Protein AF-A0A0C3MJZ7-F1 (afdb_monomer)

Organism: NCBI:txid1051891

Structure (mmCIF, N/CA/C/O backbone):
data_AF-A0A0C3MJZ7-F1
#
_entry.id   AF-A0A0C3MJZ7-F1
#
loop_
_atom_site.group_PDB
_atom_site.id
_atom_site.type_symbol
_atom_site.label_atom_id
_atom_site.label_alt_id
_atom_site.label_comp_id
_atom_site.label_asym_id
_atom_site.label_entity_id
_atom_site.label_seq_id
_atom_site.pdbx_PDB_ins_code
_atom_site.Cartn_x
_atom_site.Cartn_y
_atom_site.Cartn_z
_atom_site.occupancy
_atom_site.B_iso_or_equiv
_atom_site.auth_seq_id
_atom_site.auth_comp_id
_atom_site.auth_asym_id
_atom_site.auth_atom_id
_atom_site.pdbx_PDB_model_num
ATOM 1 N N . MET A 1 1 ? -32.329 -17.457 19.993 1.00 38.34 1 MET A N 1
ATOM 2 C CA . MET A 1 1 ? -31.206 -17.419 20.949 1.00 38.34 1 MET A CA 1
ATOM 3 C C . MET A 1 1 ? -30.139 -16.560 20.305 1.00 38.34 1 MET A C 1
ATOM 5 O O . MET A 1 1 ? -29.497 -17.024 19.379 1.00 38.34 1 MET A O 1
ATOM 9 N N . ASP A 1 2 ? -30.067 -15.289 20.686 1.00 51.69 2 ASP A N 1
ATOM 10 C CA . ASP A 1 2 ? -29.204 -14.284 20.053 1.00 51.69 2 ASP A CA 1
ATOM 11 C C . ASP A 1 2 ? -28.057 -13.951 21.011 1.00 51.69 2 ASP A C 1
ATOM 13 O O . ASP A 1 2 ? -28.076 -12.951 21.727 1.00 51.69 2 ASP A O 1
ATOM 17 N N . GLN A 1 3 ? -27.117 -14.886 21.142 1.00 52.56 3 GLN A N 1
ATOM 18 C C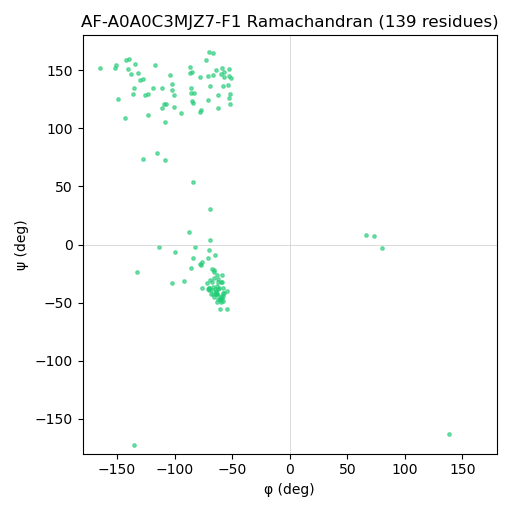A . GLN A 1 3 ? -25.953 -14.703 21.997 1.00 52.56 3 GLN A CA 1
ATOM 19 C C . GLN A 1 3 ? -24.748 -14.516 21.092 1.00 52.56 3 GLN A C 1
ATOM 21 O O . GLN A 1 3 ? -24.281 -15.461 20.463 1.00 52.56 3 GLN A O 1
ATOM 26 N N . ARG A 1 4 ? -24.284 -13.267 20.995 1.00 60.81 4 ARG A N 1
ATOM 27 C CA . ARG A 1 4 ? -23.078 -12.914 20.245 1.00 60.81 4 ARG A CA 1
ATOM 28 C C . ARG A 1 4 ? -21.930 -13.814 20.713 1.00 60.81 4 ARG A C 1
ATOM 30 O O . ARG A 1 4 ? -21.573 -13.772 21.887 1.00 60.81 4 ARG A O 1
ATOM 37 N N . SER A 1 5 ? -21.334 -14.578 19.801 1.00 70.38 5 SER A N 1
ATOM 38 C CA . SER A 1 5 ? -20.165 -15.431 20.081 1.00 70.38 5 SER A CA 1
ATOM 39 C C . SER A 1 5 ? -18.879 -14.632 20.349 1.00 70.38 5 SER A C 1
ATOM 41 O O . SER A 1 5 ? -17.847 -15.210 20.681 1.00 70.38 5 SER A O 1
ATOM 43 N N . ASN A 1 6 ? -18.937 -13.303 20.214 1.00 73.88 6 ASN A N 1
ATOM 44 C CA . ASN A 1 6 ? -17.794 -12.403 20.309 1.00 73.88 6 ASN A CA 1
ATOM 45 C C . ASN A 1 6 ? -17.717 -11.716 21.677 1.00 73.88 6 ASN A C 1
ATOM 47 O O . ASN A 1 6 ? -18.665 -11.061 22.117 1.00 73.88 6 ASN A O 1
ATOM 51 N N . GLN A 1 7 ? -16.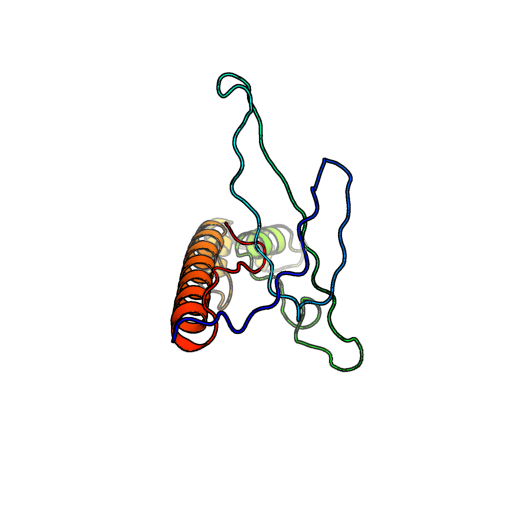543 -11.784 22.309 1.00 82.19 7 GLN A N 1
ATOM 52 C CA . GLN A 1 7 ? -16.209 -10.974 23.479 1.00 82.19 7 GLN A CA 1
ATOM 53 C C . GLN A 1 7 ? -15.679 -9.602 23.038 1.00 82.19 7 GLN A C 1
ATOM 55 O O . GLN A 1 7 ? -14.674 -9.509 22.335 1.00 82.19 7 GLN A O 1
ATOM 60 N N . ILE A 1 8 ? -16.316 -8.522 23.498 1.00 83.19 8 ILE A N 1
ATOM 61 C CA . ILE A 1 8 ? -15.820 -7.160 23.267 1.00 83.19 8 ILE A CA 1
ATOM 62 C C . ILE A 1 8 ? -14.675 -6.882 24.242 1.00 83.19 8 ILE A C 1
ATOM 64 O O . ILE A 1 8 ? -14.886 -6.798 25.450 1.00 83.19 8 ILE A O 1
ATOM 68 N N . VAL A 1 9 ? -13.468 -6.716 23.707 1.00 86.00 9 VAL A N 1
ATOM 69 C CA . VAL A 1 9 ? -12.256 -6.407 24.487 1.00 86.00 9 VAL A CA 1
ATOM 70 C C . VAL A 1 9 ? -12.059 -4.910 24.749 1.00 86.00 9 VAL A C 1
ATOM 72 O O . VAL A 1 9 ? -11.372 -4.550 25.700 1.00 86.00 9 VAL A O 1
ATOM 75 N N . GLY A 1 10 ? -12.683 -4.028 23.961 1.00 88.50 10 GLY A N 1
ATOM 76 C CA . GLY A 1 10 ? -12.679 -2.581 24.194 1.00 88.50 10 GLY A CA 1
ATOM 77 C C . GLY A 1 10 ? -12.497 -1.749 22.926 1.00 88.50 10 GLY A C 1
ATOM 78 O O . GLY A 1 10 ? -12.689 -2.231 21.812 1.00 88.50 10 GLY A O 1
ATOM 79 N N . ALA A 1 11 ? -12.130 -0.480 23.112 1.00 90.50 11 ALA A N 1
ATOM 80 C CA . ALA A 1 11 ? -11.820 0.467 22.045 1.00 90.50 11 ALA A CA 1
ATOM 81 C C . ALA A 1 11 ? -10.618 1.333 22.443 1.00 90.50 11 ALA A C 1
ATOM 83 O O . ALA A 1 11 ? -10.382 1.582 23.624 1.00 90.50 11 ALA A O 1
ATOM 84 N N . THR A 1 12 ? -9.850 1.801 21.460 1.00 90.94 12 THR A N 1
ATOM 85 C CA . THR A 1 12 ? -8.690 2.674 21.685 1.00 90.94 12 THR A CA 1
ATOM 86 C C . THR A 1 12 ? -8.692 3.808 20.661 1.00 90.94 12 THR A C 1
ATOM 88 O O . THR A 1 12 ? -8.812 3.536 19.466 1.00 90.94 12 THR A O 1
ATOM 91 N N . PRO A 1 13 ? -8.551 5.079 21.082 1.00 91.06 13 PRO A N 1
ATOM 92 C CA . PRO A 1 13 ? -8.460 6.191 20.145 1.00 91.06 13 PRO A CA 1
ATOM 93 C C . PRO A 1 13 ? -7.117 6.177 19.400 1.00 91.06 13 PRO A C 1
ATOM 95 O O . PRO A 1 13 ? -6.077 5.866 19.989 1.00 91.06 13 PRO A O 1
ATOM 98 N N . ILE A 1 14 ? -7.134 6.585 18.129 1.00 89.75 14 ILE A N 1
ATOM 99 C CA . ILE A 1 14 ? -5.956 6.711 17.254 1.00 89.75 14 ILE A CA 1
ATOM 100 C C . ILE A 1 14 ? -5.761 8.193 16.878 1.00 89.75 14 ILE A C 1
ATOM 102 O O . ILE A 1 14 ? -6.180 8.616 15.799 1.00 89.75 14 ILE A O 1
ATOM 106 N N . PRO A 1 15 ? -5.195 9.025 17.775 1.00 90.81 15 PRO A N 1
ATOM 107 C CA . PRO A 1 15 ? -4.800 10.387 17.435 1.00 90.81 15 PRO A CA 1
ATOM 108 C C . PRO A 1 15 ? -3.583 10.390 16.499 1.00 90.81 15 PRO A C 1
ATOM 110 O O . PRO A 1 15 ? -2.871 9.390 16.369 1.00 90.81 15 PRO A O 1
ATOM 113 N N . ALA A 1 16 ? -3.313 11.540 15.881 1.00 91.50 16 ALA A N 1
ATOM 114 C CA . ALA A 1 16 ? -2.121 11.730 15.062 1.00 91.50 16 ALA A CA 1
ATOM 115 C C . ALA A 1 16 ? -0.843 11.367 15.841 1.00 91.50 16 ALA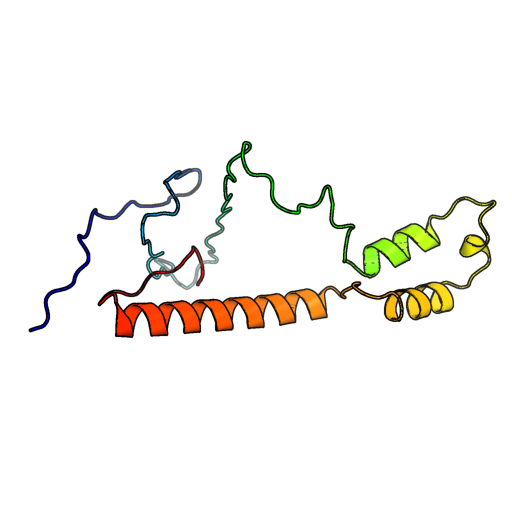 A C 1
ATOM 117 O O . ALA A 1 16 ? -0.699 11.697 17.018 1.00 91.50 16 ALA A O 1
ATOM 118 N N . GLY A 1 17 ? 0.075 10.661 15.179 1.00 94.06 17 GLY A N 1
ATOM 119 C CA . GLY A 1 17 ? 1.335 10.206 15.776 1.00 94.06 17 GLY A CA 1
ATOM 120 C C . GLY A 1 17 ? 1.232 8.944 16.640 1.00 94.06 17 GLY A C 1
ATOM 121 O O . GLY A 1 17 ? 2.263 8.453 17.096 1.00 94.06 17 GLY A O 1
ATOM 122 N N . ARG A 1 18 ? 0.036 8.375 16.857 1.00 94.00 18 ARG A N 1
ATOM 123 C CA . ARG A 1 18 ? -0.102 7.095 17.566 1.00 94.00 18 ARG A CA 1
ATOM 124 C C . ARG A 1 18 ? 0.113 5.909 16.627 1.00 94.00 18 ARG A C 1
ATOM 126 O O . ARG A 1 18 ? -0.531 5.811 15.588 1.00 94.00 18 ARG A O 1
ATOM 133 N N . CYS A 1 19 ? 0.959 4.976 17.056 1.00 94.31 19 CYS A N 1
ATOM 134 C CA . CYS A 1 19 ? 1.096 3.649 16.463 1.00 94.31 19 CYS A CA 1
ATOM 135 C C . CYS A 1 19 ? 0.364 2.619 17.337 1.00 94.31 19 CYS A C 1
ATOM 137 O O . CYS A 1 19 ? 0.448 2.684 18.565 1.00 94.31 19 CYS A O 1
ATOM 139 N N . LEU A 1 20 ? -0.351 1.685 16.710 1.00 92.12 20 LEU A N 1
ATOM 140 C CA . LEU A 1 20 ? -0.987 0.550 17.371 1.00 92.12 20 LEU A CA 1
ATOM 141 C C . LEU A 1 20 ? -0.522 -0.729 16.671 1.00 92.12 20 LEU A C 1
ATOM 143 O O . LEU A 1 20 ? -0.626 -0.833 15.452 1.00 92.12 20 LEU A O 1
ATOM 147 N N . ALA A 1 21 ? -0.034 -1.692 17.448 1.00 92.94 21 ALA A N 1
ATOM 148 C CA . ALA A 1 21 ? 0.361 -3.007 16.964 1.00 92.94 21 ALA A CA 1
ATOM 149 C C . ALA A 1 21 ? -0.427 -4.071 17.725 1.00 92.94 21 ALA A C 1
ATOM 151 O O . ALA A 1 21 ? -0.493 -4.040 18.954 1.00 92.94 21 ALA A O 1
ATOM 152 N N . PHE A 1 22 ? -1.038 -4.995 16.993 1.00 90.69 22 PHE A N 1
ATOM 153 C CA . PHE A 1 22 ? -1.808 -6.090 17.563 1.00 90.69 22 PHE A CA 1
ATOM 154 C C . PHE A 1 22 ? -1.788 -7.301 16.615 1.00 90.69 22 PHE A C 1
ATOM 156 O O . PHE A 1 22 ? -1.640 -7.131 15.404 1.00 90.69 22 PHE A O 1
ATOM 163 N N . PRO A 1 23 ? -1.923 -8.528 17.144 1.00 89.31 23 PRO A N 1
ATOM 164 C CA . PRO A 1 23 ? -2.074 -9.733 16.337 1.00 89.31 23 PRO A CA 1
ATOM 165 C C . PRO A 1 23 ? -3.286 -9.668 15.394 1.00 89.31 23 PRO A C 1
ATOM 167 O O . PRO A 1 23 ? -4.392 -9.348 15.826 1.00 89.31 23 PRO A O 1
ATOM 170 N N . ASN A 1 24 ? -3.120 -10.091 14.135 1.00 84.62 24 ASN A N 1
ATOM 171 C CA . ASN A 1 24 ? -4.202 -10.117 13.134 1.00 84.62 24 ASN A CA 1
ATOM 172 C C . ASN A 1 24 ? -5.295 -11.179 13.414 1.00 84.62 24 ASN A C 1
ATOM 174 O O . ASN A 1 24 ? -6.199 -11.366 12.607 1.00 84.62 24 ASN A O 1
ATOM 178 N N . ILE A 1 25 ? -5.210 -11.890 14.547 1.00 81.19 25 ILE A N 1
ATOM 179 C CA . ILE A 1 25 ? -6.261 -12.795 15.043 1.00 81.19 25 ILE A CA 1
ATOM 180 C C . ILE A 1 25 ? -7.421 -12.040 15.703 1.00 81.19 25 ILE A C 1
ATOM 182 O O . ILE A 1 25 ? -8.490 -12.613 15.899 1.00 81.19 25 ILE A O 1
ATOM 186 N N . TYR A 1 26 ? -7.224 -10.769 16.070 1.00 83.25 26 TYR A N 1
ATOM 187 C CA . TYR A 1 26 ? -8.285 -9.958 16.654 1.00 83.25 26 TYR A CA 1
ATOM 188 C C . TYR A 1 26 ? -9.154 -9.331 15.564 1.00 83.25 26 TYR A C 1
ATOM 190 O O . TYR A 1 26 ? -8.684 -8.535 14.744 1.00 83.25 26 TYR A O 1
ATOM 198 N N . GLN A 1 27 ? -10.451 -9.635 15.616 1.00 80.12 27 GLN A N 1
ATOM 199 C CA . GLN A 1 27 ? -11.456 -8.866 14.891 1.00 80.12 27 GLN A CA 1
ATOM 200 C C . GLN A 1 27 ? -11.453 -7.433 15.425 1.00 80.12 27 GLN A C 1
ATOM 202 O O . GLN A 1 27 ? -11.511 -7.196 16.634 1.00 80.12 27 GLN A O 1
ATOM 207 N N . HIS A 1 28 ? -11.363 -6.470 14.517 1.00 82.44 28 HIS A N 1
ATOM 208 C CA . HIS A 1 28 ? -11.372 -5.056 14.847 1.00 82.44 28 HIS A CA 1
ATOM 209 C C . HIS A 1 28 ? -12.206 -4.299 13.821 1.00 82.44 28 HIS A C 1
ATOM 211 O O . HIS A 1 28 ? -12.448 -4.768 12.712 1.00 82.44 28 HIS A O 1
ATOM 217 N N . LYS A 1 29 ? -12.661 -3.109 14.204 1.00 81.75 29 LYS A N 1
ATOM 218 C CA . LYS A 1 29 ? -13.327 -2.191 13.289 1.00 81.75 29 LYS A CA 1
ATOM 219 C C . LYS A 1 29 ? -12.845 -0.780 13.527 1.00 81.75 29 LYS A C 1
ATOM 221 O O . LYS A 1 29 ? -12.566 -0.386 14.662 1.00 81.75 29 LYS A O 1
ATOM 226 N N . VAL A 1 30 ? -12.790 -0.005 12.455 1.00 84.25 30 VAL A N 1
ATOM 227 C CA . VAL A 1 30 ? -12.513 1.420 12.548 1.00 84.25 30 VAL A CA 1
ATOM 228 C C . VAL A 1 30 ? -13.850 2.147 12.593 1.00 84.25 30 VAL A C 1
ATOM 230 O O . VAL A 1 30 ? -14.598 2.136 11.621 1.00 84.25 30 VAL A O 1
ATOM 233 N N . ALA A 1 31 ? -14.162 2.771 13.730 1.00 84.06 31 ALA A N 1
ATOM 234 C CA . ALA A 1 31 ? -15.416 3.500 13.883 1.00 84.06 31 ALA A CA 1
ATOM 235 C C . ALA A 1 31 ? -15.540 4.641 12.844 1.00 84.06 31 ALA A C 1
ATOM 237 O O . ALA A 1 31 ? -14.518 5.265 12.500 1.00 84.06 31 ALA A O 1
ATOM 238 N N . PRO A 1 32 ? -16.771 4.942 12.377 1.00 84.75 32 PRO A N 1
ATOM 239 C CA . PRO A 1 32 ? -17.042 6.132 11.581 1.00 84.75 32 PRO A CA 1
ATOM 240 C C . PRO A 1 32 ? -16.532 7.384 12.293 1.00 84.75 32 PRO A C 1
ATOM 242 O O . PRO A 1 32 ? -16.571 7.479 13.521 1.00 84.75 32 PRO A O 1
ATOM 245 N N . PHE A 1 33 ? -16.053 8.351 11.521 1.00 86.06 33 PHE A N 1
ATOM 246 C CA . PHE A 1 33 ? -15.603 9.634 12.042 1.00 86.06 33 PHE A CA 1
ATOM 247 C C . PHE A 1 33 ? -16.153 10.756 11.173 1.00 86.06 33 PHE A C 1
ATOM 249 O O . PHE A 1 33 ? -16.444 10.563 9.995 1.00 86.06 33 PHE A O 1
ATOM 256 N N . ARG A 1 34 ? -16.277 11.932 11.773 1.00 89.88 34 ARG A N 1
ATOM 257 C CA . ARG A 1 34 ? -16.650 13.174 11.105 1.00 89.88 34 ARG A CA 1
ATOM 258 C C . ARG A 1 34 ? -15.846 14.305 11.716 1.00 89.88 34 ARG A C 1
ATOM 260 O O . ARG A 1 34 ? -15.330 14.162 12.828 1.00 89.88 34 ARG A O 1
ATOM 267 N N . LEU A 1 35 ? -15.717 15.396 10.978 1.00 92.88 35 LEU A N 1
ATOM 268 C CA . LEU A 1 35 ? -15.158 16.614 11.539 1.00 92.88 35 LEU A CA 1
ATOM 269 C C . LEU A 1 35 ? -16.116 17.156 12.598 1.00 92.88 35 LEU A C 1
ATOM 271 O O . LEU A 1 35 ? -17.329 16.994 12.488 1.00 92.88 35 LEU A O 1
ATOM 275 N N . GLU A 1 36 ? -15.557 17.760 13.641 1.00 91.38 36 GLU A N 1
ATOM 276 C CA . GLU A 1 36 ? -16.360 18.458 14.646 1.00 91.38 36 GLU A CA 1
ATOM 277 C C . GLU A 1 36 ? -17.072 19.668 14.023 1.00 91.38 36 GLU A C 1
ATOM 279 O O . GLU A 1 36 ? -18.247 19.903 14.287 1.00 91.38 36 GLU A O 1
ATOM 284 N N . ASP A 1 37 ? -16.374 20.355 13.118 1.00 94.81 37 ASP A N 1
ATOM 285 C CA . ASP A 1 37 ? -16.902 21.400 12.251 1.00 94.81 37 ASP A CA 1
ATOM 286 C C . ASP A 1 37 ? -16.633 21.017 10.789 1.00 94.81 37 ASP A C 1
ATOM 288 O O . ASP A 1 37 ? -15.485 20.982 10.337 1.00 94.81 37 ASP A O 1
ATOM 292 N N . GLU A 1 38 ? -17.707 20.710 10.061 1.00 94.75 38 GLU A N 1
ATOM 293 C CA . GLU A 1 38 ? -17.677 20.264 8.663 1.00 94.75 38 GLU A CA 1
ATOM 294 C C . GLU A 1 38 ? -17.284 21.373 7.675 1.00 94.75 38 GLU A C 1
ATOM 296 O O . GLU A 1 38 ? -16.989 21.080 6.517 1.00 94.75 38 GLU A O 1
ATOM 301 N N . THR A 1 39 ? -17.243 22.637 8.111 1.00 96.06 39 THR A N 1
ATOM 302 C CA . THR A 1 39 ? -16.778 23.750 7.268 1.00 96.06 39 THR A CA 1
ATOM 303 C C . THR A 1 39 ? -15.255 23.799 7.149 1.00 96.06 39 THR A C 1
ATOM 305 O O . THR A 1 39 ? -14.723 24.409 6.218 1.00 96.06 39 THR A O 1
ATOM 308 N N . ASN A 1 40 ? -14.540 23.124 8.054 1.00 95.12 40 ASN A N 1
ATOM 309 C CA . ASN A 1 40 ? -13.087 23.058 8.031 1.00 95.12 40 ASN A CA 1
ATOM 310 C C . ASN A 1 40 ? -12.591 21.917 7.130 1.00 95.12 40 ASN A C 1
ATOM 312 O O . ASN A 1 40 ? -13.206 20.855 7.063 1.00 95.12 40 ASN A O 1
ATOM 316 N N . PRO A 1 41 ? -11.436 22.069 6.464 1.00 93.12 41 PRO A N 1
ATOM 317 C CA . PRO A 1 41 ? -10.795 20.948 5.796 1.00 93.12 41 PRO A CA 1
ATOM 318 C C . PRO A 1 41 ? -10.255 19.955 6.832 1.00 93.12 41 PRO A C 1
ATOM 320 O O . PRO A 1 41 ? -9.580 20.335 7.788 1.00 93.12 41 PRO A O 1
ATOM 323 N N . GLY A 1 42 ? -10.460 18.659 6.608 1.00 89.94 42 GLY A N 1
ATOM 324 C CA . GLY A 1 42 ? -9.861 17.638 7.459 1.00 89.94 42 GLY A CA 1
ATOM 325 C C . GLY A 1 42 ? -9.895 16.247 6.846 1.00 89.94 42 GLY A C 1
ATOM 326 O O . GLY A 1 42 ? -10.734 15.927 6.009 1.00 89.94 42 GLY A O 1
ATOM 327 N N . HIS A 1 43 ? -8.924 15.421 7.227 1.00 89.44 43 HIS A N 1
ATOM 328 C CA . HIS A 1 43 ? -8.791 14.051 6.747 1.00 89.44 43 HIS A CA 1
ATOM 329 C C . HIS A 1 43 ? -8.121 13.169 7.803 1.00 89.44 43 HIS A C 1
ATOM 331 O O . HIS A 1 43 ? -7.321 13.645 8.607 1.00 89.44 43 HIS A O 1
ATOM 337 N N . ARG A 1 44 ? -8.394 11.861 7.755 1.00 87.19 44 ARG A N 1
ATOM 338 C CA . ARG A 1 44 ? -7.670 10.844 8.529 1.00 87.19 44 ARG A CA 1
ATOM 339 C C . ARG A 1 44 ? -6.818 10.007 7.582 1.00 87.19 44 ARG A C 1
ATOM 341 O O . ARG A 1 44 ? -7.349 9.375 6.676 1.00 87.19 44 ARG A O 1
ATOM 348 N N . LYS A 1 45 ? -5.503 9.989 7.802 1.00 88.69 45 LYS A N 1
ATOM 349 C CA . LYS A 1 45 ? -4.561 9.105 7.100 1.00 88.69 45 LYS A CA 1
ATOM 350 C C . LYS A 1 45 ? -4.020 8.072 8.076 1.00 88.69 45 LYS A C 1
ATOM 352 O O . LYS A 1 45 ? -3.637 8.421 9.188 1.00 88.69 45 LYS A O 1
ATOM 357 N N . MET A 1 46 ? -3.988 6.818 7.645 1.00 88.25 46 MET A N 1
ATOM 358 C CA . MET A 1 46 ? -3.443 5.698 8.406 1.00 88.25 46 MET A CA 1
ATOM 359 C C . MET A 1 46 ? -2.482 4.924 7.508 1.00 88.25 46 MET A C 1
ATOM 361 O O . MET A 1 46 ? -2.746 4.759 6.318 1.00 88.25 46 MET A O 1
ATOM 365 N N . LEU A 1 47 ? -1.380 4.458 8.087 1.00 89.62 47 LEU A N 1
ATOM 366 C CA . LEU A 1 47 ? -0.480 3.497 7.462 1.00 89.62 47 LEU A CA 1
ATOM 367 C C . LEU A 1 47 ? -0.614 2.186 8.232 1.00 89.62 47 LEU A C 1
ATOM 369 O O . LEU A 1 47 ? -0.326 2.146 9.426 1.00 89.62 47 LEU A O 1
ATOM 373 N N . ALA A 1 48 ? -1.072 1.139 7.552 1.00 89.38 48 ALA A N 1
ATOM 374 C CA . ALA A 1 48 ? -1.145 -0.205 8.104 1.00 89.38 48 ALA A CA 1
ATOM 375 C C . ALA A 1 48 ? 0.017 -1.037 7.555 1.00 89.38 48 ALA A C 1
ATOM 377 O O . ALA A 1 48 ? 0.275 -1.032 6.351 1.00 89.38 48 ALA A O 1
ATOM 378 N N . LEU A 1 49 ? 0.708 -1.745 8.444 1.00 91.00 49 LEU A N 1
ATOM 379 C CA . LEU A 1 49 ? 1.771 -2.684 8.105 1.00 91.00 49 LEU A CA 1
ATOM 380 C C . LEU A 1 49 ? 1.351 -4.066 8.599 1.00 91.00 49 LEU A C 1
ATOM 382 O O . LEU A 1 49 ? 0.890 -4.200 9.731 1.00 91.00 49 LEU A O 1
ATOM 386 N N . PHE A 1 50 ? 1.530 -5.081 7.760 1.00 88.06 50 PHE A N 1
ATOM 387 C CA . PHE A 1 50 ? 1.289 -6.473 8.124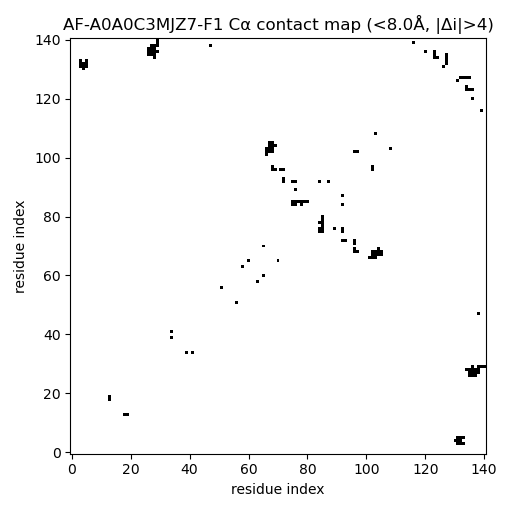 1.00 88.06 50 PHE A CA 1
ATOM 388 C C . PHE A 1 50 ? 2.633 -7.177 8.258 1.00 88.06 50 PHE A C 1
ATOM 390 O O . PHE A 1 50 ? 3.422 -7.204 7.315 1.00 88.06 50 PHE A O 1
ATOM 397 N N . LEU A 1 51 ? 2.896 -7.722 9.443 1.00 90.06 51 LEU A N 1
ATOM 398 C CA . LEU A 1 51 ? 4.082 -8.532 9.690 1.00 90.06 51 LEU A CA 1
ATOM 399 C C . LEU A 1 51 ? 3.782 -9.977 9.294 1.00 90.06 51 LEU A C 1
ATOM 401 O O . LEU A 1 51 ? 2.753 -10.530 9.682 1.00 90.06 51 LEU A O 1
ATOM 405 N N . ILE A 1 52 ? 4.680 -10.561 8.508 1.00 87.38 52 ILE A N 1
ATOM 406 C CA . ILE A 1 52 ? 4.611 -11.954 8.065 1.00 87.38 52 ILE A CA 1
ATOM 407 C C . ILE A 1 52 ? 5.632 -12.751 8.874 1.00 87.38 52 ILE A C 1
ATOM 409 O O . ILE A 1 52 ? 6.688 -12.227 9.230 1.00 87.38 52 ILE A O 1
ATOM 413 N N . ASP A 1 53 ? 5.301 -14.003 9.171 1.00 89.12 53 ASP A N 1
ATOM 414 C CA . ASP A 1 53 ? 6.209 -14.940 9.821 1.00 89.12 53 ASP A CA 1
ATOM 415 C C . ASP A 1 53 ? 7.449 -15.199 8.936 1.00 89.12 53 ASP A C 1
ATOM 417 O O . ASP A 1 53 ? 7.300 -15.712 7.822 1.00 89.12 53 ASP A O 1
ATOM 421 N N . PRO A 1 54 ? 8.667 -14.852 9.395 1.00 89.75 54 PRO A N 1
ATOM 422 C CA . PRO A 1 54 ? 9.884 -15.063 8.619 1.00 89.75 54 PRO A CA 1
ATOM 423 C C . PRO A 1 54 ? 10.237 -16.546 8.427 1.00 89.75 54 PRO A C 1
ATOM 425 O O . PRO A 1 54 ? 10.970 -16.861 7.492 1.00 89.75 54 PRO A O 1
ATOM 428 N N . GLU A 1 55 ? 9.727 -17.458 9.264 1.00 94.81 55 GLU A N 1
ATOM 429 C CA . GLU A 1 55 ? 9.949 -18.905 9.116 1.00 94.81 55 GLU A CA 1
ATOM 430 C C . GLU A 1 55 ? 9.089 -19.516 7.997 1.00 94.81 55 GLU A C 1
ATOM 432 O O . GLU A 1 55 ? 9.393 -20.600 7.498 1.00 94.81 55 GLU A O 1
ATOM 437 N N . HIS A 1 56 ? 8.064 -18.788 7.535 1.00 89.75 56 HIS A N 1
ATOM 438 C CA . HIS A 1 56 ? 7.167 -19.197 6.455 1.00 89.75 56 HIS A CA 1
ATOM 439 C C . HIS A 1 56 ? 7.072 -18.119 5.356 1.00 89.75 56 HIS A C 1
ATOM 441 O O . HIS A 1 56 ? 6.043 -17.442 5.232 1.00 89.75 56 HIS A O 1
ATOM 447 N N . PRO A 1 57 ? 8.120 -17.951 4.522 1.00 87.06 57 PRO A N 1
ATOM 448 C CA . PRO A 1 57 ? 8.144 -16.936 3.476 1.00 87.06 57 PRO A CA 1
ATOM 449 C C . PRO A 1 57 ? 6.974 -17.062 2.493 1.00 87.06 57 PRO A C 1
ATOM 451 O O . PRO A 1 57 ? 6.539 -18.154 2.123 1.00 87.06 57 PRO A O 1
ATOM 454 N N . ARG A 1 58 ? 6.480 -15.915 2.030 1.00 87.31 58 ARG A N 1
ATOM 455 C CA . ARG A 1 58 ? 5.445 -15.793 0.996 1.00 87.31 58 ARG A CA 1
ATOM 456 C C . ARG A 1 58 ? 6.044 -15.068 -0.202 1.00 87.31 58 ARG A C 1
ATOM 458 O O . ARG A 1 58 ? 6.956 -14.264 -0.019 1.00 87.31 58 ARG A O 1
ATOM 465 N N . PHE A 1 59 ? 5.494 -15.304 -1.395 1.00 89.19 59 PHE A N 1
ATOM 466 C CA . PHE A 1 59 ? 5.865 -14.520 -2.573 1.00 89.19 59 PHE A CA 1
ATOM 467 C C . PHE A 1 59 ? 5.741 -13.027 -2.274 1.00 89.19 59 PHE A C 1
ATOM 469 O O . PHE A 1 59 ? 4.720 -12.566 -1.756 1.00 89.19 59 PHE A O 1
ATOM 476 N N . SER A 1 60 ? 6.799 -12.294 -2.583 1.00 87.56 60 SER A N 1
ATOM 477 C CA . SER A 1 60 ? 6.937 -10.878 -2.264 1.00 87.56 60 SER A CA 1
ATOM 478 C C . SER A 1 60 ? 7.477 -10.106 -3.466 1.00 87.56 60 SER A C 1
ATOM 480 O O . SER A 1 60 ? 7.659 -10.658 -4.548 1.00 87.56 60 SER A O 1
ATOM 482 N N . THR A 1 61 ? 7.793 -8.827 -3.277 1.00 88.25 61 THR A N 1
ATOM 483 C CA . THR A 1 61 ? 8.482 -8.011 -4.288 1.00 88.25 61 THR A CA 1
ATOM 484 C C . THR A 1 61 ? 9.905 -8.487 -4.599 1.00 88.25 61 THR A C 1
ATOM 486 O O . THR A 1 61 ? 10.520 -7.976 -5.529 1.00 88.25 61 THR A O 1
ATOM 489 N N . THR A 1 62 ? 10.455 -9.434 -3.831 1.00 89.06 62 THR A N 1
ATOM 490 C CA . THR A 1 62 ? 11.688 -10.144 -4.202 1.00 89.06 62 THR A CA 1
ATOM 491 C C . THR A 1 62 ? 11.449 -11.129 -5.350 1.00 89.06 62 THR A C 1
ATOM 493 O O . THR A 1 62 ? 12.334 -11.313 -6.181 1.00 89.06 62 THR A O 1
ATOM 496 N N . ASP A 1 63 ? 10.259 -11.731 -5.420 1.00 92.00 63 ASP A N 1
ATOM 497 C CA . ASP A 1 63 ? 9.917 -12.794 -6.376 1.00 92.00 63 ASP A CA 1
ATOM 498 C C . ASP A 1 63 ? 9.075 -12.276 -7.548 1.00 92.00 63 ASP A C 1
ATOM 500 O O . ASP A 1 63 ? 9.167 -12.775 -8.670 1.00 92.00 63 ASP A O 1
ATOM 504 N N . ILE A 1 64 ? 8.229 -11.280 -7.279 1.00 89.56 64 ILE A N 1
ATOM 505 C CA . ILE A 1 64 ? 7.302 -10.695 -8.241 1.00 89.56 64 ILE A CA 1
ATOM 506 C C . ILE A 1 64 ? 7.893 -9.377 -8.754 1.00 89.56 64 ILE A C 1
ATOM 508 O O . ILE A 1 64 ? 8.099 -8.457 -7.955 1.00 89.56 64 ILE A O 1
ATOM 512 N N . PRO A 1 65 ? 8.162 -9.255 -10.068 1.00 90.25 65 PRO A N 1
ATOM 513 C CA . PRO A 1 65 ? 8.696 -8.024 -10.631 1.00 90.25 65 PRO A CA 1
ATOM 514 C C . PRO A 1 65 ? 7.661 -6.892 -10.544 1.00 90.25 65 PRO A C 1
ATOM 516 O O . PRO A 1 65 ? 6.468 -7.153 -10.355 1.00 90.25 65 PRO A O 1
ATOM 519 N N . PRO A 1 66 ? 8.082 -5.627 -10.718 1.00 90.94 66 PRO A N 1
ATOM 520 C CA . PRO A 1 66 ? 7.146 -4.518 -10.818 1.00 90.94 66 PRO A CA 1
ATOM 521 C C . PRO A 1 66 ? 6.061 -4.792 -11.865 1.00 90.94 66 PRO A C 1
ATOM 523 O O . PRO A 1 66 ? 6.325 -5.382 -12.905 1.00 90.94 66 PRO A O 1
ATOM 526 N N . GLN A 1 67 ? 4.835 -4.351 -11.598 1.00 92.19 67 GLN A N 1
ATOM 527 C CA . GLN A 1 67 ? 3.693 -4.583 -12.494 1.00 92.19 67 GLN A CA 1
ATOM 528 C C . GLN A 1 67 ? 3.170 -3.287 -13.121 1.00 92.19 67 GLN A C 1
ATOM 530 O O . GLN A 1 67 ? 2.238 -3.320 -13.912 1.00 92.19 67 GLN A O 1
ATOM 535 N N . GLN A 1 68 ? 3.743 -2.130 -12.785 1.00 92.56 68 GLN A N 1
ATOM 536 C CA . GLN A 1 68 ? 3.293 -0.840 -13.310 1.00 92.56 68 GLN A CA 1
ATOM 537 C C . GLN A 1 68 ? 3.794 -0.652 -14.742 1.00 92.56 68 GLN A C 1
ATOM 539 O O . GLN A 1 68 ? 5.002 -0.564 -14.971 1.00 92.56 68 GLN A O 1
ATOM 544 N N . ALA A 1 69 ? 2.875 -0.574 -15.704 1.00 92.06 69 ALA A N 1
ATOM 545 C CA . ALA A 1 69 ? 3.213 -0.468 -17.123 1.00 92.06 69 ALA A CA 1
ATOM 546 C C . ALA A 1 69 ? 4.092 0.758 -17.429 1.00 92.06 69 ALA A C 1
ATOM 548 O O . ALA A 1 69 ? 5.038 0.681 -18.215 1.00 92.06 69 ALA A O 1
ATOM 549 N N . GLU A 1 70 ? 3.830 1.872 -16.748 1.00 90.75 70 GLU A N 1
ATOM 550 C CA . GLU A 1 70 ? 4.539 3.138 -16.925 1.00 90.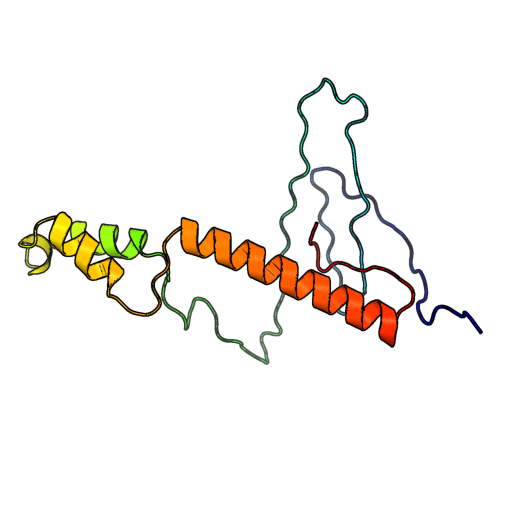75 70 GLU A CA 1
ATOM 551 C C . GLU A 1 70 ? 6.012 3.039 -16.491 1.00 90.75 70 GLU A C 1
ATOM 553 O O . GLU A 1 70 ? 6.875 3.719 -17.046 1.00 90.75 70 GLU A O 1
ATOM 558 N N . TRP A 1 71 ? 6.331 2.165 -15.529 1.00 91.94 71 TRP A N 1
ATOM 559 C CA . TRP A 1 71 ? 7.716 1.943 -15.098 1.00 91.94 71 TRP A CA 1
ATOM 560 C C . TRP A 1 71 ? 8.526 1.214 -16.167 1.00 91.94 71 TRP A C 1
ATOM 562 O O . TRP A 1 71 ? 9.694 1.536 -16.375 1.00 91.94 71 TRP A O 1
ATOM 572 N N . TYR A 1 72 ? 7.903 0.268 -16.873 1.00 92.00 72 TYR A N 1
ATOM 573 C CA . TYR A 1 72 ? 8.538 -0.424 -17.993 1.00 92.00 72 TYR A CA 1
ATOM 574 C C . TYR A 1 72 ? 8.751 0.519 -19.170 1.00 92.00 72 TYR A C 1
ATOM 576 O O . TYR A 1 72 ? 9.828 0.515 -19.758 1.00 92.00 72 TYR A O 1
ATOM 584 N N . GLU A 1 73 ? 7.764 1.362 -19.480 1.00 91.12 73 GLU A N 1
ATOM 585 C CA . GLU A 1 73 ? 7.897 2.371 -20.532 1.00 91.12 73 GLU A CA 1
ATOM 586 C C . GLU A 1 73 ? 9.074 3.310 -20.239 1.00 91.12 73 GLU A C 1
ATOM 588 O O . GLU A 1 73 ? 9.946 3.489 -21.093 1.00 91.12 73 GLU A O 1
ATOM 593 N N . LEU A 1 74 ? 9.157 3.830 -19.009 1.00 91.00 74 LEU A N 1
ATOM 594 C CA . LEU A 1 74 ? 10.262 4.686 -18.581 1.00 91.00 74 LEU A CA 1
ATOM 595 C C . LEU A 1 74 ? 11.612 3.962 -18.669 1.00 91.00 74 LEU A C 1
ATOM 597 O O . LEU A 1 74 ? 12.570 4.513 -19.210 1.00 91.00 74 LEU A O 1
ATOM 601 N N . ALA A 1 75 ? 11.691 2.719 -18.187 1.00 91.50 75 ALA A N 1
ATOM 602 C CA . ALA A 1 75 ? 12.918 1.928 -18.229 1.00 91.50 75 ALA A CA 1
ATOM 603 C C . ALA A 1 75 ? 13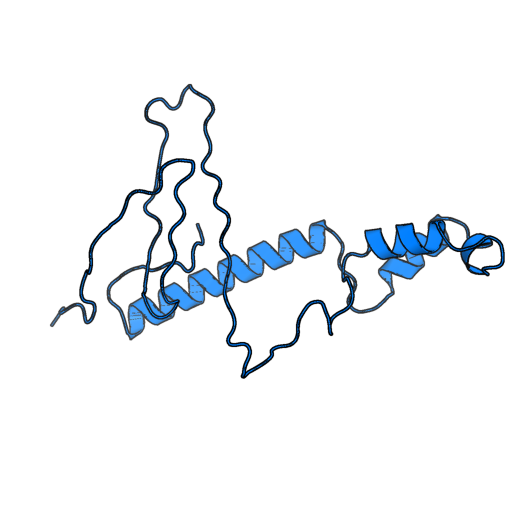.382 1.647 -19.670 1.00 91.50 75 ALA A C 1
ATOM 605 O O . ALA A 1 75 ? 14.575 1.711 -19.962 1.00 91.50 75 ALA A O 1
ATOM 606 N N . MET A 1 76 ? 12.447 1.383 -20.589 1.00 91.12 76 MET A N 1
ATOM 607 C CA . MET A 1 76 ? 12.747 1.174 -22.009 1.00 91.12 76 MET A CA 1
ATOM 608 C C . MET A 1 76 ? 13.229 2.462 -22.689 1.00 91.12 76 MET A C 1
ATOM 610 O O . MET A 1 76 ? 14.168 2.413 -23.482 1.00 91.12 76 MET A O 1
ATOM 614 N N . GLN A 1 77 ? 12.639 3.616 -22.359 1.00 89.00 77 GLN A N 1
ATOM 615 C CA . GLN A 1 77 ? 13.070 4.926 -22.872 1.00 89.00 77 GLN A CA 1
ATOM 616 C C . GLN A 1 77 ? 14.454 5.340 -22.343 1.00 89.00 77 GLN A C 1
ATOM 618 O O . GLN A 1 77 ? 15.232 5.992 -23.044 1.00 89.00 77 GLN A O 1
ATOM 623 N N . GLN A 1 78 ? 14.778 4.935 -21.114 1.00 90.81 78 GLN A N 1
ATOM 624 C CA . GLN A 1 78 ? 16.069 5.167 -20.461 1.00 90.81 78 GLN A CA 1
ATOM 625 C C . GLN A 1 78 ? 17.111 4.083 -20.774 1.00 90.81 78 GLN A C 1
ATOM 627 O O . GLN A 1 78 ? 18.169 4.046 -20.142 1.00 90.81 78 GLN A O 1
ATOM 632 N N . ALA A 1 79 ? 16.840 3.202 -21.741 1.00 91.50 79 ALA A N 1
ATOM 633 C CA . ALA A 1 79 ? 17.772 2.151 -22.111 1.00 91.50 79 ALA A CA 1
ATOM 634 C C . ALA A 1 79 ? 19.145 2.727 -22.529 1.00 91.50 79 ALA A C 1
ATOM 636 O O . ALA A 1 79 ? 19.208 3.818 -23.110 1.00 91.50 79 ALA A O 1
ATOM 637 N N . PRO A 1 80 ? 20.245 1.989 -22.280 1.00 93.44 80 PRO A N 1
ATOM 638 C CA . PRO A 1 80 ? 21.585 2.397 -22.692 1.00 93.44 80 PRO A CA 1
ATOM 639 C C . PRO A 1 80 ? 21.668 2.736 -24.186 1.00 93.44 80 PRO A C 1
ATOM 641 O O . PRO A 1 80 ? 20.970 2.134 -25.000 1.00 93.44 80 PRO A O 1
ATOM 644 N N . GLU A 1 81 ? 22.571 3.641 -24.569 1.00 89.75 81 GLU A N 1
ATOM 645 C CA . GLU A 1 81 ? 22.715 4.103 -25.964 1.00 89.75 81 GLU A CA 1
ATOM 646 C C . GLU A 1 81 ? 23.035 2.973 -26.962 1.00 89.75 81 GLU A C 1
ATOM 648 O O . GLU A 1 81 ? 22.684 3.047 -28.136 1.00 89.75 81 GLU A O 1
ATOM 653 N N . ASN A 1 82 ? 23.664 1.886 -26.504 1.00 92.88 82 ASN A N 1
ATOM 654 C CA . ASN A 1 82 ? 23.937 0.705 -27.327 1.00 92.88 82 ASN A CA 1
ATOM 655 C C . ASN A 1 82 ? 22.742 -0.267 -27.443 1.00 92.88 82 ASN A C 1
ATOM 657 O O . ASN A 1 82 ? 22.847 -1.273 -28.146 1.00 92.88 82 ASN A O 1
ATOM 661 N N . SER A 1 83 ? 21.618 0.004 -26.775 1.00 93.25 83 SER A N 1
ATOM 662 C CA . SER A 1 83 ? 20.421 -0.837 -26.802 1.00 93.25 83 SER A CA 1
ATOM 663 C C . SER A 1 83 ? 19.606 -0.642 -28.080 1.00 93.25 83 SER A C 1
ATOM 665 O O . SER A 1 83 ? 19.432 0.470 -28.578 1.00 93.25 83 SER A O 1
ATOM 667 N N . LEU A 1 84 ? 19.003 -1.726 -28.578 1.00 89.69 84 LEU A N 1
ATOM 668 C CA . LEU A 1 84 ? 18.026 -1.654 -29.669 1.00 89.69 84 LEU A CA 1
ATOM 669 C C . LEU A 1 84 ? 16.773 -0.859 -29.276 1.00 89.69 84 LEU A C 1
ATOM 671 O O . LEU A 1 84 ? 16.148 -0.261 -30.147 1.00 89.69 84 LEU A O 1
ATOM 675 N N . LEU A 1 85 ? 16.444 -0.800 -27.981 1.00 90.38 85 LEU A N 1
ATOM 676 C CA . LEU A 1 85 ? 15.298 -0.043 -27.471 1.00 90.38 85 LEU A CA 1
ATOM 677 C C . LEU A 1 85 ? 15.430 1.458 -27.747 1.00 90.38 85 LEU A C 1
ATOM 679 O O . LEU A 1 85 ? 14.433 2.109 -28.034 1.00 90.38 85 LEU A O 1
ATOM 683 N N . LYS A 1 86 ? 16.660 1.990 -27.766 1.00 89.12 86 LYS A N 1
ATOM 684 C CA . LYS A 1 86 ? 16.926 3.402 -28.072 1.00 89.12 86 LYS A CA 1
ATOM 685 C C . LYS A 1 86 ? 16.569 3.778 -29.515 1.00 89.12 86 LYS A C 1
ATOM 687 O O . LYS A 1 86 ? 16.339 4.945 -29.813 1.00 89.12 86 LYS A O 1
ATOM 692 N N . LYS A 1 87 ? 16.518 2.790 -30.415 1.00 88.94 87 LYS A N 1
ATOM 693 C CA . LYS A 1 87 ? 16.151 2.977 -31.828 1.00 88.94 87 LYS A CA 1
ATOM 694 C C . LYS A 1 87 ? 14.638 2.978 -32.052 1.00 88.94 87 LYS A C 1
ATOM 696 O O . LYS A 1 87 ? 14.203 3.290 -33.158 1.00 88.94 87 LYS A O 1
ATOM 701 N N . LEU A 1 88 ? 13.847 2.587 -31.052 1.00 90.81 88 LEU A N 1
ATOM 702 C CA . LEU A 1 88 ? 12.395 2.532 -31.162 1.00 90.81 88 LEU A CA 1
ATOM 703 C C . LEU A 1 88 ? 11.783 3.904 -30.839 1.00 90.81 88 LEU A C 1
ATOM 705 O O . LEU A 1 88 ? 12.151 4.508 -29.831 1.00 90.81 88 LEU A O 1
ATOM 709 N N . PRO A 1 89 ? 10.822 4.390 -31.645 1.00 92.19 89 PRO A N 1
ATOM 710 C CA . PRO A 1 89 ? 10.009 5.544 -31.277 1.00 92.19 89 PRO A CA 1
ATOM 711 C C . PRO A 1 89 ? 9.239 5.299 -29.973 1.00 92.19 89 PRO A C 1
ATOM 713 O O . PRO A 1 89 ? 8.865 4.161 -29.663 1.00 92.19 89 PRO A O 1
ATOM 716 N N . ALA A 1 90 ? 8.951 6.371 -29.233 1.00 89.69 90 ALA A N 1
ATOM 717 C CA . ALA A 1 90 ? 8.248 6.296 -27.951 1.00 89.69 90 ALA A CA 1
ATOM 718 C C . ALA A 1 90 ? 6.863 5.638 -28.080 1.00 89.69 90 ALA A C 1
ATOM 720 O O . ALA A 1 90 ? 6.426 4.919 -27.186 1.00 89.69 90 ALA A O 1
ATOM 721 N N . GLU A 1 91 ? 6.190 5.822 -29.216 1.00 91.62 91 GLU A N 1
ATOM 722 C CA . GLU A 1 91 ? 4.898 5.210 -29.514 1.00 91.62 91 GLU A CA 1
ATOM 723 C C . GLU A 1 91 ? 4.995 3.687 -29.589 1.00 91.62 91 GLU A C 1
ATOM 725 O O . GLU A 1 91 ? 4.129 3.001 -29.057 1.00 91.62 91 GLU A O 1
ATOM 730 N N . ILE A 1 92 ? 6.061 3.151 -30.192 1.00 92.69 92 ILE A N 1
ATOM 731 C CA . ILE A 1 92 ? 6.272 1.702 -30.295 1.00 92.69 92 ILE A CA 1
ATOM 732 C C . ILE A 1 92 ? 6.592 1.108 -28.926 1.00 92.69 92 ILE A C 1
ATOM 734 O O . ILE A 1 92 ? 6.091 0.034 -28.598 1.00 92.69 92 ILE A O 1
ATOM 738 N N . ILE A 1 93 ? 7.378 1.810 -28.106 1.00 91.19 93 ILE A N 1
ATOM 739 C CA . ILE A 1 93 ? 7.642 1.406 -26.719 1.00 91.19 93 ILE A CA 1
ATOM 740 C C . ILE A 1 93 ? 6.326 1.338 -25.934 1.00 91.19 93 ILE A C 1
ATOM 742 O O . ILE A 1 93 ? 6.037 0.314 -25.319 1.00 91.19 93 ILE A O 1
ATOM 746 N N . ARG A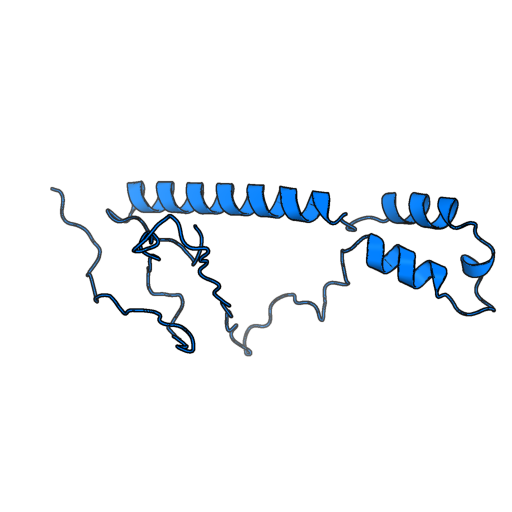 1 94 ? 5.501 2.386 -26.016 1.00 89.88 94 ARG A N 1
ATOM 747 C CA . ARG A 1 94 ? 4.206 2.461 -25.330 1.00 89.88 94 ARG A CA 1
ATOM 748 C C . ARG A 1 94 ? 3.214 1.398 -25.799 1.00 89.88 94 ARG A C 1
ATOM 750 O O . ARG A 1 94 ? 2.521 0.806 -24.980 1.00 89.88 94 ARG A O 1
ATOM 757 N N . GLU A 1 95 ? 3.113 1.140 -27.103 1.00 90.44 95 GLU A N 1
ATOM 758 C CA . GLU A 1 95 ? 2.253 0.050 -27.581 1.00 90.44 95 GLU A CA 1
ATOM 759 C C . GLU A 1 95 ? 2.804 -1.315 -27.146 1.00 90.44 95 GLU A C 1
ATOM 761 O O . GLU A 1 95 ? 2.035 -2.184 -26.746 1.00 90.44 95 GLU A O 1
ATOM 766 N N . THR A 1 96 ? 4.128 -1.497 -27.120 1.00 89.06 96 THR A N 1
ATOM 767 C CA . THR A 1 96 ? 4.746 -2.744 -26.644 1.00 89.06 96 THR A CA 1
ATOM 768 C C . THR A 1 96 ? 4.395 -3.016 -25.184 1.00 89.06 96 THR A C 1
ATOM 770 O O . THR A 1 96 ? 3.968 -4.126 -24.872 1.00 89.06 96 THR A O 1
ATOM 773 N N . THR A 1 97 ? 4.512 -2.027 -24.288 1.00 89.25 97 THR A N 1
ATOM 774 C CA . THR A 1 97 ? 4.217 -2.213 -22.855 1.00 89.25 97 THR A CA 1
ATOM 775 C C . THR A 1 97 ? 2.761 -2.587 -22.591 1.00 89.25 97 THR A C 1
ATOM 777 O O . THR A 1 97 ? 2.503 -3.354 -21.667 1.00 89.25 97 THR A O 1
ATOM 780 N N . ARG A 1 98 ? 1.813 -2.152 -23.434 1.00 87.12 98 ARG A N 1
ATOM 781 C CA . ARG A 1 98 ? 0.403 -2.587 -23.362 1.00 87.12 98 ARG A CA 1
ATOM 782 C C . ARG A 1 98 ? 0.195 -4.067 -23.677 1.00 87.12 98 ARG A C 1
ATOM 784 O O . ARG A 1 98 ? -0.811 -4.635 -23.262 1.00 87.12 98 ARG A O 1
ATOM 791 N N . HIS A 1 99 ? 1.114 -4.678 -24.418 1.00 88.19 99 HIS A N 1
ATOM 792 C CA . HIS A 1 99 ? 1.063 -6.091 -24.788 1.00 88.19 99 HIS A CA 1
ATOM 793 C C . HIS A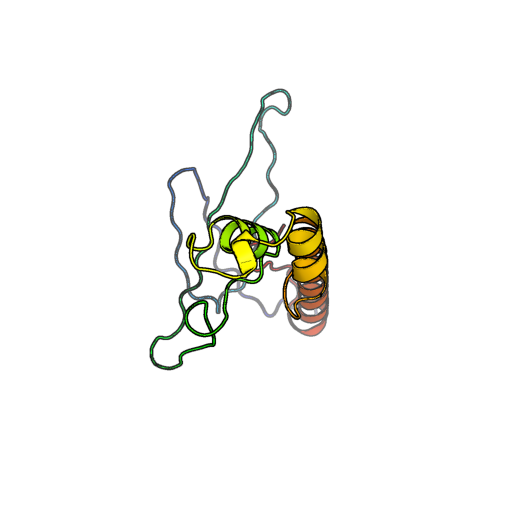 1 99 ? 1.954 -6.982 -23.913 1.00 88.19 99 HIS A C 1
ATOM 795 O O . HIS A 1 99 ? 1.897 -8.205 -24.045 1.00 88.19 99 HIS A O 1
ATOM 801 N N . VAL A 1 100 ? 2.765 -6.407 -23.017 1.00 88.25 100 VAL A N 1
ATOM 802 C CA . VAL A 1 100 ? 3.544 -7.196 -22.058 1.00 88.25 100 VAL A CA 1
ATOM 803 C C . VAL A 1 100 ? 2.584 -7.791 -21.021 1.00 88.25 100 VAL A C 1
ATOM 805 O O . VAL A 1 100 ? 1.842 -7.048 -20.372 1.00 88.25 100 VAL A O 1
ATOM 808 N N . PRO A 1 101 ? 2.574 -9.123 -20.840 1.00 86.62 101 PRO A N 1
ATOM 809 C CA . PRO A 1 101 ? 1.675 -9.762 -19.893 1.00 86.62 101 PRO A CA 1
ATOM 810 C C . PRO A 1 101 ? 1.986 -9.325 -18.458 1.00 86.62 101 PRO A C 1
ATOM 812 O O . PRO A 1 101 ? 3.138 -9.077 -18.105 1.00 86.62 101 PRO A O 1
ATOM 815 N N . ASN A 1 102 ? 0.952 -9.308 -17.616 1.00 85.69 102 ASN A N 1
ATOM 816 C CA . ASN A 1 102 ? 1.028 -9.000 -16.181 1.00 85.69 102 ASN A CA 1
ATOM 817 C C . ASN A 1 102 ? 1.431 -7.559 -15.829 1.00 85.69 102 ASN A C 1
ATOM 819 O O . ASN A 1 102 ? 1.628 -7.266 -14.649 1.00 85.69 102 ASN A O 1
ATOM 823 N N . LEU A 1 103 ? 1.525 -6.662 -16.814 1.00 91.94 103 LEU A N 1
ATOM 824 C CA . LEU A 1 103 ? 1.583 -5.231 -16.547 1.00 91.94 103 LEU A CA 1
ATOM 825 C C . LEU A 1 103 ? 0.175 -4.659 -16.406 1.00 91.94 103 LEU A C 1
ATOM 827 O O . LEU A 1 103 ? -0.785 -5.114 -17.026 1.00 91.94 103 LEU A O 1
ATOM 831 N N . MET A 1 104 ? 0.069 -3.635 -15.578 1.00 91.38 104 MET A N 1
ATOM 832 C CA . MET A 1 104 ? -1.168 -2.973 -15.226 1.00 91.38 104 MET A CA 1
ATOM 833 C C . MET A 1 104 ? -0.946 -1.467 -15.267 1.00 91.38 104 MET A C 1
ATOM 835 O O . MET A 1 104 ? 0.055 -0.952 -14.766 1.00 91.38 104 MET A O 1
ATOM 839 N N . THR A 1 105 ? -1.887 -0.761 -15.885 1.00 90.94 105 THR A N 1
ATOM 840 C CA . THR A 1 105 ? -1.915 0.702 -15.852 1.00 90.94 105 THR A CA 1
ATOM 841 C C . THR A 1 105 ? -2.337 1.180 -14.469 1.00 90.94 105 THR A C 1
ATOM 843 O O . THR A 1 105 ? -3.020 0.460 -13.732 1.00 90.94 105 THR A O 1
ATOM 846 N N . LEU A 1 106 ? -2.002 2.423 -14.122 1.00 88.94 106 LEU A N 1
ATOM 847 C CA . LEU A 1 106 ? -2.447 3.010 -12.855 1.00 88.94 106 LEU A CA 1
ATOM 848 C C . LEU A 1 106 ? -3.976 2.952 -12.678 1.00 88.94 106 LEU A C 1
ATOM 850 O O . LEU A 1 106 ? -4.467 2.668 -11.584 1.00 88.94 106 LEU A O 1
ATOM 854 N N . ASP A 1 107 ? -4.732 3.202 -13.745 1.00 91.19 107 ASP A N 1
ATOM 855 C CA . ASP A 1 107 ? -6.196 3.162 -13.698 1.00 91.19 107 ASP A CA 1
ATOM 856 C C . ASP A 1 107 ? -6.726 1.732 -13.543 1.00 91.19 107 ASP A C 1
ATOM 858 O O . ASP A 1 107 ? -7.659 1.507 -12.770 1.00 91.19 107 ASP A O 1
ATOM 862 N N . GLY A 1 108 ? -6.083 0.751 -14.188 1.00 91.50 108 GLY A N 1
ATOM 863 C CA . GLY A 1 108 ? -6.370 -0.667 -13.971 1.00 91.50 108 GLY A CA 1
ATOM 864 C C . GLY A 1 108 ? -6.132 -1.079 -12.518 1.00 91.50 108 GLY A C 1
ATOM 865 O O . GLY A 1 108 ? -6.999 -1.697 -11.905 1.00 91.50 108 GLY A O 1
ATOM 866 N N . ALA A 1 109 ? -5.016 -0.644 -11.926 1.00 91.75 109 ALA A N 1
ATOM 867 C CA . ALA A 1 109 ? -4.687 -0.926 -10.529 1.00 91.75 109 ALA A CA 1
ATOM 868 C C . ALA A 1 109 ? -5.692 -0.299 -9.555 1.00 91.75 109 ALA A C 1
ATOM 870 O O . ALA A 1 109 ? -6.086 -0.930 -8.574 1.00 91.75 109 ALA A O 1
ATOM 871 N N . LYS A 1 110 ? -6.149 0.931 -9.827 1.00 91.69 110 LYS A N 1
ATOM 872 C CA . LYS A 1 110 ? -7.200 1.586 -9.033 1.00 91.69 110 LYS A CA 1
ATOM 873 C C . LYS A 1 110 ? -8.527 0.843 -9.128 1.00 91.69 110 LYS A C 1
ATOM 875 O O . LYS A 1 110 ? -9.182 0.671 -8.105 1.00 91.69 110 LYS A O 1
ATOM 880 N N . LYS A 1 111 ? -8.912 0.395 -10.325 1.00 93.50 111 LYS A N 1
ATOM 881 C CA . LYS A 1 111 ? -10.135 -0.386 -10.524 1.00 93.50 111 LYS A CA 1
ATOM 882 C C . LYS A 1 111 ? -10.065 -1.716 -9.770 1.00 93.50 111 LYS A C 1
ATOM 884 O O . LYS A 1 111 ? -10.953 -1.997 -8.976 1.00 93.50 111 LYS A O 1
ATOM 889 N N . TYR A 1 112 ? -8.975 -2.461 -9.937 1.00 90.81 112 TYR A N 1
ATOM 890 C CA . TYR A 1 112 ? -8.774 -3.734 -9.245 1.00 90.81 112 TYR A CA 1
ATOM 891 C C . TYR A 1 112 ? -8.749 -3.569 -7.720 1.00 90.81 112 TYR A C 1
ATOM 893 O O . TYR A 1 112 ? -9.300 -4.383 -6.990 1.00 90.81 112 TYR A O 1
ATOM 901 N N . ARG A 1 113 ? -8.166 -2.474 -7.212 1.00 89.00 113 ARG A N 1
ATOM 902 C CA . ARG A 1 113 ? -8.232 -2.133 -5.784 1.00 89.00 113 ARG A CA 1
ATOM 903 C C . ARG A 1 113 ? -9.678 -1.996 -5.300 1.00 89.00 113 ARG A C 1
ATOM 905 O O . ARG A 1 113 ? -9.970 -2.465 -4.207 1.00 89.00 113 ARG A O 1
ATOM 912 N N . LEU A 1 114 ? -10.544 -1.325 -6.061 1.00 90.00 114 LEU A N 1
ATOM 913 C CA . LEU A 1 114 ? -11.953 -1.158 -5.693 1.00 90.00 114 LEU A CA 1
ATOM 914 C C . LEU A 1 114 ? -12.701 -2.495 -5.709 1.00 90.00 114 LEU A C 1
ATOM 916 O O . LEU A 1 114 ? -13.433 -2.772 -4.768 1.00 90.00 114 LEU A O 1
ATOM 920 N N . GLU A 1 115 ? -12.463 -3.330 -6.722 1.00 90.94 115 GLU A N 1
ATOM 921 C CA . GLU A 1 115 ? -13.020 -4.690 -6.802 1.00 90.94 115 GLU A CA 1
ATOM 922 C C . GLU A 1 115 ? -12.577 -5.540 -5.603 1.00 90.94 115 GLU A C 1
ATOM 924 O O . GLU A 1 115 ? -13.405 -6.135 -4.924 1.00 90.94 115 GLU A O 1
ATOM 929 N N . LEU A 1 116 ? -11.285 -5.509 -5.261 1.00 86.00 116 LEU A N 1
ATOM 930 C CA . LEU A 1 116 ? -10.742 -6.226 -4.107 1.00 86.00 116 LEU A CA 1
ATOM 931 C C . LEU A 1 116 ? -11.313 -5.725 -2.772 1.00 86.00 116 LEU A C 1
ATOM 933 O O . LEU A 1 116 ? -11.495 -6.520 -1.853 1.00 86.00 116 LEU A O 1
ATOM 937 N N . MET A 1 117 ? -11.578 -4.421 -2.639 1.00 79.75 117 MET A N 1
ATOM 938 C CA . MET A 1 117 ? -12.247 -3.883 -1.450 1.00 79.75 117 MET A CA 1
ATOM 939 C C . MET A 1 117 ? -13.689 -4.395 -1.355 1.00 79.75 117 MET A C 1
ATOM 941 O O . MET A 1 117 ? -14.079 -4.865 -0.292 1.00 79.75 117 MET A O 1
ATOM 945 N N . ASP A 1 118 ? -14.442 -4.384 -2.458 1.00 81.00 118 ASP A N 1
ATOM 946 C CA . ASP A 1 118 ? -15.822 -4.887 -2.505 1.00 81.00 118 ASP A CA 1
ATOM 947 C C . ASP A 1 118 ? -15.897 -6.388 -2.177 1.00 81.00 118 ASP A C 1
ATOM 949 O O . ASP A 1 118 ? -16.648 -6.805 -1.294 1.00 81.00 118 ASP A O 1
ATOM 953 N N . GLU A 1 119 ? -15.031 -7.204 -2.787 1.00 81.00 119 GLU A N 1
ATOM 954 C CA . GLU A 1 119 ? -14.930 -8.640 -2.496 1.00 81.00 119 GLU A CA 1
ATOM 955 C C . GLU A 1 119 ? -14.650 -8.915 -1.011 1.00 81.00 119 GLU A C 1
ATOM 957 O O . GLU A 1 119 ? -15.240 -9.821 -0.412 1.00 81.00 119 GLU A O 1
ATOM 962 N N . ARG A 1 120 ? -13.765 -8.123 -0.391 1.00 73.19 120 ARG A N 1
ATOM 963 C CA . ARG A 1 120 ? -13.432 -8.263 1.033 1.00 73.19 120 ARG A CA 1
ATOM 964 C C . ARG A 1 120 ? -14.576 -7.820 1.936 1.00 73.19 120 ARG A C 1
ATOM 966 O O . ARG A 1 120 ? -14.826 -8.503 2.929 1.00 73.19 120 ARG A O 1
ATOM 973 N N . THR A 1 121 ? -15.307 -6.764 1.584 1.00 69.81 121 THR A N 1
ATOM 974 C CA . THR A 1 121 ? -16.521 -6.349 2.301 1.00 69.81 121 THR A CA 1
ATOM 975 C C . THR A 1 121 ? -17.612 -7.419 2.227 1.00 69.81 121 THR A C 1
ATOM 977 O O . THR A 1 121 ? -18.221 -7.748 3.244 1.00 69.81 121 THR A O 1
ATOM 980 N N . VAL A 1 122 ? -17.827 -8.032 1.058 1.00 59.66 122 VAL A N 1
ATOM 981 C CA . VAL A 1 122 ? -18.793 -9.133 0.896 1.00 59.66 122 VAL A CA 1
ATOM 982 C C . VAL A 1 122 ? -18.375 -10.357 1.713 1.00 59.66 122 VAL A C 1
ATOM 984 O O . VAL A 1 122 ? -19.207 -10.969 2.387 1.00 59.66 122 VAL A O 1
ATOM 987 N N . PHE A 1 123 ? -17.084 -10.707 1.704 1.00 58.09 123 PHE A N 1
ATOM 988 C CA . PHE A 1 123 ? -16.570 -11.804 2.522 1.00 58.09 123 PHE A CA 1
ATOM 989 C C . PHE A 1 123 ? -16.829 -11.558 4.013 1.00 58.09 123 PHE A C 1
ATOM 991 O O . PHE A 1 123 ? -17.347 -12.454 4.678 1.00 58.09 123 PHE A O 1
ATOM 998 N N . VAL A 1 124 ? -16.554 -10.346 4.509 1.00 58.25 124 VAL A N 1
ATOM 999 C CA . VAL A 1 124 ? -16.881 -9.923 5.881 1.00 58.25 124 VAL A CA 1
ATOM 1000 C C . VAL A 1 124 ? -18.365 -10.133 6.176 1.00 58.25 124 VAL A C 1
ATOM 1002 O O . VAL A 1 124 ? -18.680 -10.897 7.081 1.00 58.25 124 VAL A O 1
ATOM 1005 N N . GLY A 1 125 ? -19.274 -9.578 5.365 1.00 59.66 125 GLY A N 1
ATOM 1006 C CA . GLY A 1 125 ? -20.717 -9.697 5.611 1.00 59.66 125 GLY A CA 1
ATOM 1007 C C . GLY A 1 125 ? -21.199 -11.151 5.675 1.00 59.66 125 GLY A C 1
ATOM 1008 O O . GLY A 1 125 ? -21.952 -11.529 6.568 1.00 59.66 125 GLY A O 1
ATOM 1009 N N . THR A 1 126 ? -20.699 -12.018 4.785 1.00 59.19 126 THR A N 1
ATOM 1010 C CA . THR A 1 126 ? -21.065 -13.446 4.816 1.00 59.19 126 THR A CA 1
ATOM 1011 C C . THR A 1 126 ? -20.497 -14.206 6.014 1.00 59.19 126 THR A C 1
ATOM 1013 O O . THR A 1 126 ? -21.104 -15.192 6.436 1.00 59.19 126 THR A O 1
ATOM 1016 N N . GLN A 1 127 ? -19.329 -13.811 6.531 1.00 57.41 127 GLN A N 1
ATOM 1017 C CA . GLN A 1 127 ? -18.744 -14.401 7.737 1.00 57.41 127 GLN A CA 1
ATOM 1018 C C . GLN A 1 127 ? -19.451 -13.891 8.992 1.00 57.41 127 GLN A C 1
ATOM 1020 O O . GLN A 1 127 ? -19.692 -14.683 9.902 1.00 57.41 127 GLN A O 1
ATOM 1025 N N . ASP A 1 128 ? -19.835 -12.617 9.006 1.00 58.50 128 ASP A N 1
ATOM 1026 C CA . ASP A 1 128 ? -20.611 -12.016 10.082 1.00 58.50 128 ASP A CA 1
ATOM 1027 C C . ASP A 1 128 ? -21.961 -12.727 10.215 1.00 58.50 128 ASP A C 1
ATOM 1029 O O . ASP A 1 128 ? -22.244 -13.358 11.234 1.00 58.50 128 ASP A O 1
ATOM 1033 N N . ASP A 1 129 ? -22.735 -12.803 9.133 1.00 60.28 129 ASP A N 1
ATOM 1034 C CA . ASP A 1 129 ? -24.047 -13.458 9.149 1.00 60.28 129 ASP A CA 1
ATOM 1035 C C . ASP A 1 129 ? -23.993 -14.944 9.549 1.00 60.28 129 ASP A C 1
ATOM 1037 O O . ASP A 1 129 ? -24.937 -15.471 10.142 1.00 60.28 129 ASP A O 1
ATOM 1041 N N . LYS A 1 130 ? -22.908 -15.654 9.204 1.00 57.66 130 LYS A N 1
ATOM 1042 C CA . LYS A 1 130 ? -22.797 -17.109 9.423 1.00 57.66 130 LYS A CA 1
ATOM 1043 C C . LYS A 1 130 ? -22.153 -17.494 10.749 1.00 57.66 130 LYS A C 1
ATOM 1045 O O . LYS A 1 130 ? -22.476 -18.560 11.273 1.00 57.66 130 LYS A O 1
ATOM 1050 N N . TYR A 1 131 ? -21.230 -16.687 11.262 1.00 57.06 131 TYR A N 1
ATOM 1051 C CA . TYR A 1 131 ? -20.393 -17.061 12.404 1.00 57.06 131 TYR A CA 1
ATOM 1052 C C . TYR A 1 131 ? -20.315 -15.978 13.488 1.00 57.06 131 TYR A C 1
ATOM 1054 O O . TYR A 1 131 ? -20.072 -16.319 14.650 1.00 57.06 131 TYR A O 1
ATOM 1062 N N . PHE A 1 132 ? -20.543 -14.699 13.161 1.00 57.12 132 PHE A N 1
ATOM 1063 C CA . PHE A 1 132 ? -20.219 -13.574 14.041 1.00 57.12 132 PHE A CA 1
ATOM 1064 C C . PHE A 1 132 ? -21.247 -12.427 13.971 1.00 57.12 132 PHE A C 1
ATOM 1066 O O . PHE A 1 132 ? -21.252 -11.629 13.051 1.00 57.12 132 PHE A O 1
ATOM 1073 N N . ASN A 1 133 ? -22.054 -12.226 15.018 1.00 54.22 133 ASN A N 1
ATOM 1074 C CA . ASN A 1 133 ? -23.061 -11.143 15.080 1.00 54.22 133 ASN A CA 1
ATOM 1075 C C . ASN A 1 133 ? -22.479 -9.697 15.185 1.00 54.22 133 ASN A C 1
ATOM 1077 O O . ASN A 1 133 ? -23.074 -8.853 15.865 1.00 54.22 133 ASN A O 1
ATOM 1081 N N . ALA A 1 134 ? -21.300 -9.389 14.625 1.00 57.44 134 ALA A N 1
ATOM 1082 C CA . ALA A 1 134 ? -20.692 -8.057 14.674 1.00 57.44 134 ALA A CA 1
ATOM 1083 C C . ALA A 1 134 ? -19.822 -7.734 13.444 1.00 57.44 134 ALA A C 1
ATOM 1085 O O . ALA A 1 134 ? -18.830 -8.412 13.218 1.00 57.44 134 ALA A O 1
ATOM 1086 N N . GLU A 1 135 ? -20.129 -6.614 12.779 1.00 59.34 135 GLU A N 1
ATOM 1087 C CA . GLU A 1 135 ? -19.332 -6.036 11.682 1.00 59.34 135 GLU A CA 1
ATOM 1088 C C . GLU A 1 135 ? -17.850 -5.835 12.063 1.00 59.34 135 GLU A C 1
ATOM 1090 O O . GLU A 1 135 ? -17.550 -5.145 13.052 1.00 59.34 135 GLU A O 1
ATOM 1095 N N . PHE A 1 136 ? -16.918 -6.370 11.261 1.00 62.59 136 PHE A N 1
ATOM 1096 C CA . PHE A 1 136 ? -15.470 -6.143 11.401 1.00 62.59 136 PHE A CA 1
ATOM 1097 C C . PHE A 1 136 ? -14.799 -5.780 10.069 1.00 62.59 136 PHE A C 1
ATOM 1099 O O . PHE A 1 136 ? -15.156 -6.297 9.026 1.00 62.59 136 PHE A O 1
ATOM 1106 N N . ASN A 1 137 ? -13.756 -4.946 10.098 1.00 60.50 137 ASN A N 1
ATOM 1107 C CA . ASN A 1 137 ? -13.007 -4.563 8.895 1.00 60.50 137 ASN A CA 1
ATOM 1108 C C . ASN A 1 137 ? -11.514 -4.806 9.110 1.00 60.50 137 ASN A C 1
ATOM 1110 O O . ASN A 1 137 ? -10.971 -4.488 10.165 1.00 60.50 137 ASN A O 1
ATOM 1114 N N . LEU A 1 138 ? -10.808 -5.262 8.077 1.00 60.41 138 LEU A N 1
ATOM 1115 C CA . LEU A 1 138 ? -9.347 -5.413 8.089 1.00 60.41 138 LEU A CA 1
ATOM 1116 C C . LEU A 1 138 ? -8.653 -4.080 7.741 1.00 60.41 138 LEU A C 1
ATOM 1118 O O . LEU A 1 138 ? -7.856 -4.012 6.805 1.00 60.41 138 LEU A O 1
ATOM 1122 N N . CYS A 1 139 ? -8.997 -3.021 8.484 1.00 59.16 139 CYS A N 1
ATOM 1123 C CA . CYS A 1 139 ? -8.611 -1.613 8.268 1.00 59.16 139 CYS A CA 1
ATOM 1124 C C . CYS A 1 139 ? -9.296 -0.888 7.091 1.00 59.16 139 CYS A C 1
ATOM 1126 O O . CYS A 1 139 ? -8.922 0.242 6.772 1.00 59.16 139 CYS A O 1
ATOM 1128 N N . GLU A 1 140 ? -10.284 -1.512 6.455 1.00 61.97 140 GLU A N 1
ATOM 1129 C CA . GLU A 1 140 ? -11.002 -0.962 5.299 1.00 61.97 140 GLU A CA 1
ATOM 1130 C C . GLU A 1 140 ? -12.185 -0.071 5.719 1.00 61.97 140 GLU A C 1
ATOM 1132 O O . GLU A 1 140 ? -12.738 -0.214 6.817 1.00 61.97 140 GLU A O 1
ATOM 1137 N N . HIS A 1 141 ? -12.516 0.883 4.846 1.00 57.28 141 HIS A N 1
ATOM 1138 C CA . HIS A 1 141 ? -13.630 1.826 4.953 1.00 57.28 141 HIS A CA 1
ATOM 1139 C C . HIS A 1 141 ? -14.569 1.655 3.777 1.00 57.28 141 HIS A C 1
ATOM 1141 O O . HIS A 1 141 ? -14.028 1.492 2.659 1.00 57.28 141 HIS A O 1
#

Foldseek 3Di:
DDDFPDDDPDDDDDDPPDDDDDDPVDFAADDDDDDPDNVDDDDDDDDDDDDDDPVDDDDDCVNDPDQALVVQLVCLCVDDPPDPSVVDDSVVSSVVSVVDPRHDYPVRVVVVVVVVLVVQQVVQVVCCVPPGVDGGDPPHD

InterPro domains:
  IPR025340 Protein of unknown function DUF4246 [PT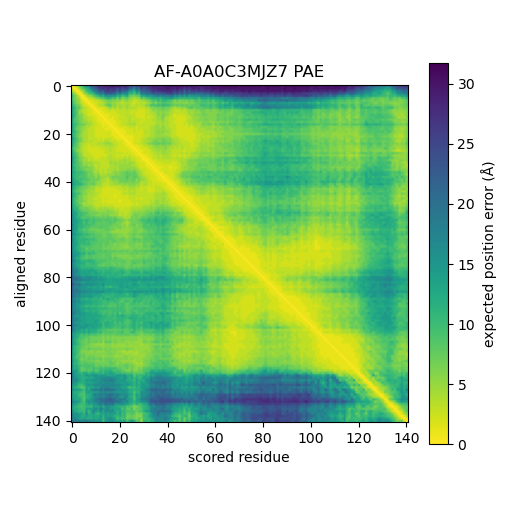HR33119] (3-141)
  IPR049192 Domain of unknown function DUF4246, C-terminal [PF14033] (4-73)

Secondary structure (DSSP, 8-state):
----S----------TT------TTS---------SSTTS-------------TTS----TTTSPP-BHHHHHHHHHT--TTSGGGGS-HHHHHHHHHHSTT-B-HHHHHHHHHHHHHHHHHHHHHHHHHH-SS---SS--

Mean predicted aligned error: 8.76 Å

Radius of gyration: 22.36 Å; Cα contacts (8 Å, |Δi|>4): 81; chains: 1; bounding box: 55×43×56 Å

Solvent-accessible surface area (backbone atoms only — not comparable to full-atom values): 9565 Å² total; per-residue (Å²): 138,92,71,66,82,69,81,86,90,79,86,79,91,78,56,92,92,62,86,84,86,78,70,88,86,60,87,42,63,76,77,87,84,76,66,96,56,79,88,54,91,82,84,89,86,85,89,87,84,84,88,74,60,82,93,62,78,69,94,41,79,89,74,46,74,90,39,51,30,68,58,53,39,51,52,43,72,66,38,56,87,89,38,74,55,58,75,50,55,71,65,58,46,52,55,48,40,75,68,43,82,83,46,36,48,75,68,54,50,53,50,52,51,52,52,53,50,51,56,50,51,52,51,40,54,57,45,22,79,73,71,32,86,59,92,54,34,95,84,64,130

Sequence (141 aa):
MDQRSNQIVGATPIPAGRCLAFPNIYQHKVAPFRLEDETNPGHRKMLALFLIDPEHPRFSTTDIPPQQAEWYELAMQQAPENSLLKKLPAEIIRETTRHVPNLMTLDGAKKYRLELMDERTVFVGTQDDKYFNAEFNLCEH

pLDDT: mean 83.56, std 12.7, range [38.34, 96.06]